Protein AF-F3CF87-F1 (afdb_monomer_lite)

Radius of gyration: 15.47 Å; chains: 1; bounding box: 39×26×50 Å

InterPro domains:
  IPR002985 Arginine decarboxylase [PTHR43295] (3-119)
  IPR022644 Orn/DAP/Arg decarboxylase 2, N-terminal [PF02784] (7-119)
  IPR022657 Orn/DAP/Arg decarboxylase 2, conserved site [PS00879] (102-115)
  IPR029066 PLP-binding barrel [G3DSA:3.20.20.10] (4-119)
  IPR029066 PLP-binding barrel [SSF51419] (3-119)

Foldseek 3Di:
DVVLVVVLVVCVVVVHQAADEAEAAACLCCPPPQCCPRHPVDPDGDYPVRVVVSLVVCVVSVRLQSHAEYETERDAQPPDPVSVVRRVVRSVVVVVVSVVVVRNHNYYHDDYHDHDDPD

pLDDT: mean 88.78, std 11.18, range [58.16, 98.38]

Organism: NCBI:txid875330

Sequence (119 aa):
EAKVERVIEEAAELKVAPQVGLRVRLSSLASSKWADTGGEKSKFGLSAAQLLSVVERFRKAGLDQGIRLLHFHMGSQIANLADYQHGFKEAIRYYGELRKLGLPVDYIDVGGGLGVDYD

Secondary structure (DSSP, 8-state):
-HHHHHHHHHHHHHT----EEEEB--GGGTTSTTTTTTSTT-SSSB-HHHHHHHHHHHHHTT-GGGEEEEE----S-B--HHHHHHHHHHHHHHHHHHHHTT----EEE--S-B-----

Structure (mmCIF, N/CA/C/O backbone):
data_AF-F3CF87-F1
#
_entry.id   AF-F3CF87-F1
#
loop_
_atom_site.group_PDB
_atom_site.id
_atom_site.type_symbol
_atom_site.label_atom_id
_atom_site.label_alt_id
_atom_site.label_comp_id
_atom_site.label_asym_id
_atom_site.label_entity_id
_atom_site.label_seq_id
_atom_site.pdbx_PDB_ins_code
_atom_site.Cartn_x
_atom_site.Cartn_y
_atom_site.Cartn_z
_atom_site.occupancy
_atom_site.B_iso_or_equiv
_atom_site.auth_seq_id
_atom_site.auth_comp_id
_atom_site.auth_asym_id
_atom_site.auth_atom_id
_atom_site.pdbx_PDB_model_num
ATOM 1 N N . GLU A 1 1 ? 2.879 8.454 6.713 1.00 63.25 1 GLU A N 1
ATOM 2 C CA . GLU A 1 1 ? 2.344 8.576 8.087 1.00 63.25 1 GLU A CA 1
ATOM 3 C C . GLU A 1 1 ? 1.500 9.825 8.308 1.00 63.25 1 GLU A C 1
ATOM 5 O O . GLU A 1 1 ? 0.350 9.657 8.667 1.00 63.25 1 GLU A O 1
ATOM 10 N N . ALA A 1 2 ? 1.985 11.041 8.018 1.00 69.50 2 ALA A N 1
ATOM 11 C CA . ALA A 1 2 ? 1.254 12.292 8.302 1.00 69.50 2 ALA A CA 1
ATOM 12 C C . ALA A 1 2 ? -0.192 12.380 7.756 1.00 69.50 2 ALA A C 1
ATOM 14 O O . ALA A 1 2 ? -1.005 13.119 8.292 1.00 69.50 2 ALA A O 1
ATOM 15 N N . LYS A 1 3 ? -0.530 11.628 6.700 1.00 78.31 3 LYS A N 1
ATOM 16 C CA . LYS A 1 3 ? -1.888 11.594 6.132 1.00 78.31 3 LYS A CA 1
ATOM 17 C C . LYS A 1 3 ? -2.851 10.645 6.858 1.00 78.31 3 LYS A C 1
ATOM 19 O O . LYS A 1 3 ? -4.044 10.741 6.625 1.00 78.31 3 LYS A O 1
ATOM 24 N N . VAL A 1 4 ? -2.353 9.714 7.675 1.00 88.38 4 VAL A N 1
ATOM 25 C CA . VAL A 1 4 ? -3.172 8.640 8.264 1.00 88.38 4 VAL A CA 1
ATOM 26 C C . VAL A 1 4 ? -4.077 9.165 9.364 1.00 88.38 4 VAL A C 1
ATOM 28 O O . VAL A 1 4 ? -5.266 8.882 9.311 1.00 88.38 4 VAL A O 1
ATOM 31 N N . GLU A 1 5 ? -3.546 9.975 10.283 1.00 91.38 5 GLU A N 1
ATOM 32 C CA . GLU A 1 5 ? -4.356 10.594 11.346 1.00 91.38 5 GLU A CA 1
ATOM 33 C C . GLU A 1 5 ? -5.514 11.385 10.745 1.00 91.38 5 GLU A C 1
ATOM 35 O O . GLU A 1 5 ? -6.667 11.135 11.066 1.00 91.38 5 GLU A O 1
ATOM 40 N N . ARG A 1 6 ? -5.217 12.216 9.741 1.00 93.62 6 ARG A N 1
ATOM 41 C CA . ARG A 1 6 ? -6.241 12.996 9.052 1.00 93.62 6 ARG A CA 1
ATOM 42 C C . ARG A 1 6 ? -7.313 12.122 8.397 1.00 93.62 6 ARG A C 1
ATOM 44 O O . ARG A 1 6 ? -8.482 12.455 8.460 1.00 93.62 6 ARG A O 1
ATOM 51 N N . VAL A 1 7 ? -6.946 11.000 7.770 1.00 94.88 7 VAL A N 1
ATOM 52 C CA . VAL A 1 7 ? -7.945 10.077 7.196 1.00 94.88 7 VAL A CA 1
ATOM 53 C C . VAL A 1 7 ? -8.840 9.479 8.282 1.00 94.88 7 VAL A C 1
ATOM 55 O O . VAL A 1 7 ? -10.037 9.336 8.053 1.00 94.88 7 VAL A O 1
ATOM 58 N N . ILE A 1 8 ? -8.281 9.129 9.442 1.00 95.00 8 ILE A N 1
ATOM 59 C CA . ILE A 1 8 ? -9.039 8.569 10.567 1.00 95.00 8 ILE A CA 1
ATOM 60 C C . ILE A 1 8 ? -9.985 9.627 11.156 1.00 95.00 8 ILE A C 1
ATOM 62 O O . ILE A 1 8 ? -11.166 9.340 11.347 1.00 95.00 8 ILE A O 1
ATOM 66 N N . GLU A 1 9 ? -9.485 10.840 11.399 1.00 95.50 9 GLU A N 1
ATOM 67 C CA . GLU A 1 9 ? -10.253 11.974 11.928 1.00 95.50 9 GLU A CA 1
ATOM 68 C C . GLU A 1 9 ? -11.426 12.334 11.008 1.00 95.50 9 GLU A C 1
ATOM 70 O O . GLU A 1 9 ? -12.578 12.317 11.433 1.00 95.50 9 GLU A O 1
ATOM 75 N N . GLU A 1 10 ? -11.157 12.557 9.721 1.00 96.19 10 GLU A N 1
ATOM 76 C CA . GLU A 1 10 ? -12.178 12.951 8.742 1.00 96.19 10 GLU A CA 1
ATOM 77 C C . GLU A 1 10 ? -13.207 11.828 8.525 1.00 96.19 10 GLU A C 1
ATOM 79 O O . GLU A 1 10 ? -14.400 12.086 8.373 1.00 96.19 10 GLU A O 1
ATOM 84 N N . ALA A 1 11 ? -12.782 10.559 8.554 1.00 95.75 11 ALA A N 1
ATOM 85 C CA . ALA A 1 11 ? -13.707 9.429 8.482 1.00 95.75 11 ALA A CA 1
ATOM 86 C C . ALA A 1 11 ? -14.655 9.377 9.690 1.00 95.75 11 ALA A C 1
ATOM 88 O O . ALA A 1 11 ? -15.841 9.072 9.526 1.00 95.75 11 ALA A O 1
ATOM 89 N N . ALA A 1 12 ? -14.156 9.704 10.886 1.00 94.75 12 ALA A N 1
ATOM 90 C CA . ALA A 1 12 ? -14.968 9.791 12.094 1.00 94.75 12 ALA A CA 1
ATOM 91 C C . ALA A 1 12 ? -15.948 10.975 12.035 1.00 94.75 12 ALA A C 1
ATOM 93 O O . ALA A 1 12 ? -17.131 10.796 12.333 1.00 94.75 12 ALA A O 1
ATOM 94 N N . GLU A 1 13 ? -15.492 12.152 11.595 1.00 97.12 13 GLU A N 1
ATOM 95 C CA . GLU A 1 13 ? -16.337 13.343 11.423 1.00 97.12 13 GLU A CA 1
ATOM 96 C C . GLU A 1 13 ? -17.460 13.109 10.404 1.00 97.12 13 GLU A C 1
ATOM 98 O O . GLU A 1 13 ? -18.627 13.415 10.666 1.00 97.12 13 GLU A O 1
ATOM 103 N N . LEU A 1 14 ? -17.127 12.495 9.267 1.00 96.88 14 LEU A N 1
ATOM 104 C CA . LEU A 1 14 ? -18.075 12.178 8.198 1.00 96.88 14 LEU A CA 1
ATOM 105 C C . LEU A 1 14 ? -18.912 10.921 8.480 1.00 96.88 14 LEU A C 1
ATOM 107 O O . LEU A 1 14 ? -19.853 10.641 7.737 1.00 96.88 14 LEU A O 1
ATOM 111 N N . LYS A 1 15 ? -18.606 10.175 9.551 1.00 95.88 15 LYS A N 1
ATOM 112 C CA . LYS A 1 15 ? -19.260 8.909 9.935 1.00 95.88 15 LYS A CA 1
ATOM 113 C C . LYS A 1 15 ? -19.250 7.866 8.814 1.00 95.88 15 LYS A C 1
ATOM 115 O O . LYS A 1 15 ? -20.247 7.182 8.575 1.00 95.88 15 LYS A O 1
ATOM 120 N N . VAL A 1 16 ? -18.117 7.738 8.131 1.00 95.75 16 VAL A N 1
ATOM 121 C CA . VAL A 1 16 ? -17.917 6.775 7.040 1.00 95.75 16 VAL A CA 1
ATOM 122 C C . VAL A 1 16 ? -16.836 5.763 7.396 1.00 95.75 16 VAL A C 1
ATOM 124 O O . VAL A 1 16 ? -15.881 6.073 8.102 1.00 95.75 16 VAL A O 1
ATOM 127 N N . ALA A 1 17 ? -16.955 4.547 6.865 1.00 93.31 17 ALA A N 1
ATOM 128 C CA . ALA A 1 17 ? -15.867 3.576 6.889 1.00 93.31 17 ALA A CA 1
ATOM 129 C C . ALA A 1 17 ? -14.961 3.823 5.667 1.00 93.31 17 ALA A C 1
ATOM 131 O O . ALA A 1 17 ? -15.407 3.603 4.536 1.00 93.31 17 ALA A O 1
ATOM 132 N N . PRO A 1 18 ? -13.714 4.296 5.844 1.00 95.88 18 PRO A N 1
ATOM 133 C CA . PRO A 1 18 ? -12.859 4.631 4.718 1.00 95.88 18 PRO A CA 1
ATOM 134 C C . PRO A 1 18 ? -12.325 3.355 4.063 1.00 95.88 18 PRO A C 1
ATOM 136 O O . PRO A 1 18 ? -11.903 2.422 4.744 1.00 95.88 18 PRO A O 1
ATOM 139 N N . GLN A 1 19 ? -12.290 3.332 2.732 1.00 96.50 19 GLN A N 1
ATOM 140 C CA . GLN A 1 19 ? -11.558 2.319 1.974 1.00 96.50 19 GLN A CA 1
ATOM 141 C C . GLN A 1 19 ? -10.236 2.911 1.502 1.00 96.50 19 GLN A C 1
ATOM 143 O O . GLN A 1 19 ? -10.216 3.906 0.778 1.00 96.50 19 GLN A O 1
ATOM 148 N N . VAL A 1 20 ? -9.126 2.316 1.934 1.00 96.25 20 VAL A N 1
ATOM 149 C CA . VAL A 1 20 ? -7.787 2.865 1.713 1.00 96.25 20 VAL A CA 1
ATOM 150 C C . VAL A 1 20 ? -6.848 1.856 1.068 1.00 96.25 20 VAL A C 1
ATOM 152 O O . VAL A 1 20 ? -6.938 0.642 1.281 1.00 96.25 20 VAL A O 1
ATOM 155 N N . GLY A 1 21 ? -5.910 2.398 0.292 1.00 96.75 21 GLY A N 1
ATOM 156 C CA . GLY A 1 21 ? -4.768 1.675 -0.242 1.00 96.75 21 GLY A CA 1
ATOM 157 C C . GLY A 1 21 ? -3.474 2.044 0.479 1.00 96.75 21 GLY A C 1
ATOM 158 O O . GLY A 1 21 ? -3.258 3.203 0.840 1.00 96.75 21 GLY A O 1
ATOM 159 N N . LEU A 1 22 ? -2.589 1.067 0.659 1.00 95.94 22 LEU A N 1
ATOM 160 C CA . LEU A 1 22 ? -1.246 1.270 1.193 1.00 95.94 22 LEU A CA 1
ATOM 161 C C . LEU A 1 22 ? -0.240 1.202 0.049 1.00 95.94 22 LEU A C 1
ATOM 163 O O . LEU A 1 22 ? -0.091 0.167 -0.596 1.00 95.94 22 LEU A O 1
ATOM 167 N N . ARG A 1 23 ? 0.467 2.309 -0.197 1.00 95.62 23 ARG A N 1
ATOM 168 C CA . ARG A 1 23 ? 1.583 2.329 -1.146 1.00 95.62 23 ARG A CA 1
ATOM 169 C C . ARG A 1 23 ? 2.867 1.910 -0.446 1.00 95.62 23 ARG A C 1
ATOM 171 O O . ARG A 1 23 ? 3.239 2.553 0.533 1.00 95.62 23 ARG A O 1
ATOM 178 N N . VAL A 1 24 ? 3.573 0.918 -0.977 1.00 94.12 24 VAL A N 1
ATOM 179 C CA . VAL A 1 24 ? 4.875 0.468 -0.456 1.00 94.12 24 VAL A CA 1
ATOM 180 C C . VAL A 1 24 ? 6.028 0.925 -1.343 1.00 94.12 24 VAL A C 1
ATOM 182 O O . VAL A 1 24 ? 5.850 1.155 -2.542 1.00 94.12 24 VAL A O 1
ATOM 185 N N . ARG A 1 25 ? 7.208 1.077 -0.742 1.00 91.12 25 ARG A N 1
ATOM 186 C CA . ARG A 1 25 ? 8.477 1.194 -1.471 1.00 91.12 25 ARG A CA 1
ATOM 187 C C . ARG A 1 25 ? 9.071 -0.191 -1.674 1.00 91.12 25 ARG A C 1
ATOM 189 O O . ARG A 1 25 ? 8.995 -1.029 -0.775 1.00 91.12 25 ARG A O 1
ATOM 196 N N . LEU A 1 26 ? 9.649 -0.419 -2.849 1.00 87.44 26 LEU A N 1
ATOM 197 C CA . LEU A 1 26 ? 10.275 -1.692 -3.189 1.00 87.44 26 LEU A CA 1
ATOM 198 C C . LEU A 1 26 ? 11.795 -1.567 -3.079 1.00 87.44 26 LEU A C 1
ATOM 200 O O . LEU A 1 26 ? 12.437 -0.840 -3.838 1.00 87.44 26 LEU A O 1
ATOM 204 N N . SER A 1 27 ? 12.382 -2.292 -2.135 1.00 78.69 27 SER A N 1
ATOM 205 C CA . SER A 1 27 ? 13.830 -2.340 -1.921 1.00 78.69 27 SER A CA 1
ATOM 206 C C . SER A 1 27 ? 14.573 -2.978 -3.100 1.00 78.69 27 SER A C 1
ATOM 208 O O . SER A 1 27 ? 15.701 -2.588 -3.400 1.00 78.69 27 SER A O 1
ATOM 210 N N . SER A 1 28 ? 13.918 -3.882 -3.838 1.00 72.81 28 SER A N 1
ATOM 211 C CA . SER A 1 28 ? 14.445 -4.520 -5.053 1.00 72.81 28 SER A CA 1
ATOM 212 C C . SER A 1 28 ? 14.805 -3.533 -6.167 1.00 72.81 28 SER A C 1
ATOM 214 O O . SER A 1 28 ? 15.611 -3.862 -7.032 1.00 72.81 28 SER A O 1
ATOM 216 N N . LEU A 1 29 ? 14.268 -2.309 -6.124 1.00 67.38 29 LEU A N 1
ATOM 217 C CA . LEU A 1 29 ? 14.544 -1.257 -7.104 1.00 67.38 29 LEU A CA 1
ATOM 218 C C . LEU A 1 29 ? 15.652 -0.289 -6.673 1.00 67.38 29 LEU A C 1
ATOM 220 O O . LEU A 1 29 ? 15.983 0.617 -7.438 1.00 67.38 29 LEU A O 1
ATOM 224 N N . ALA A 1 30 ? 16.238 -0.453 -5.481 1.00 60.12 30 ALA A N 1
ATOM 225 C CA . ALA A 1 30 ? 17.170 0.515 -4.893 1.00 60.12 30 ALA A CA 1
ATOM 226 C C . ALA A 1 30 ? 18.468 0.733 -5.699 1.00 60.12 30 ALA A C 1
ATOM 228 O O . ALA A 1 30 ? 19.074 1.7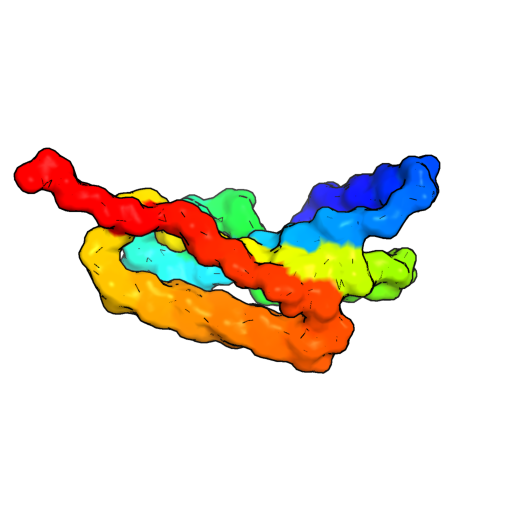97 -5.586 1.00 60.12 30 ALA A O 1
ATOM 229 N N . SER A 1 31 ? 18.881 -0.238 -6.520 1.00 58.16 31 SER A N 1
ATOM 230 C CA . SER A 1 31 ? 20.040 -0.148 -7.427 1.00 58.16 31 SER A CA 1
ATOM 231 C C . SER A 1 31 ? 19.663 0.114 -8.892 1.00 58.16 31 SER A C 1
ATOM 233 O O . SER A 1 31 ? 20.545 0.253 -9.739 1.00 58.16 31 SER A O 1
ATOM 235 N N . SER A 1 32 ? 18.367 0.174 -9.207 1.00 61.12 32 SER A N 1
ATOM 236 C CA . SER A 1 32 ? 17.870 0.373 -10.570 1.00 61.12 32 SER A CA 1
ATOM 237 C C . SER A 1 32 ? 17.830 1.858 -10.950 1.00 61.12 32 SER A C 1
ATOM 239 O O . SER A 1 32 ? 17.823 2.738 -10.085 1.00 61.12 32 SER A O 1
ATOM 241 N N . LYS A 1 33 ? 17.704 2.155 -12.253 1.00 61.06 33 LYS A N 1
ATOM 242 C CA . LYS A 1 33 ? 17.473 3.526 -12.757 1.00 61.06 33 LYS A CA 1
ATOM 243 C C . LYS A 1 33 ? 16.220 4.191 -12.159 1.00 61.06 33 LYS A C 1
ATOM 245 O O . LYS A 1 33 ? 16.083 5.406 -12.236 1.00 61.06 33 LYS A O 1
ATOM 250 N N . TRP A 1 34 ? 15.324 3.414 -11.548 1.00 64.50 34 TRP A N 1
ATOM 251 C CA . TRP A 1 34 ? 14.053 3.868 -10.985 1.00 64.50 34 TRP A CA 1
ATOM 252 C C . TRP A 1 34 ? 14.045 3.938 -9.451 1.00 64.50 34 TRP A C 1
ATOM 254 O O . TRP A 1 34 ? 12.979 4.101 -8.849 1.00 64.50 34 TRP A O 1
ATOM 264 N N . ALA A 1 35 ? 15.218 3.881 -8.808 1.00 60.75 35 ALA A N 1
ATOM 265 C CA . ALA A 1 35 ? 15.361 3.963 -7.353 1.00 60.75 35 ALA A CA 1
ATOM 266 C C . ALA A 1 35 ? 14.644 5.179 -6.727 1.00 60.75 35 ALA A C 1
ATOM 268 O O . ALA A 1 35 ? 14.103 5.073 -5.625 1.00 60.75 35 ALA A O 1
ATOM 269 N N . ASP A 1 36 ? 14.576 6.303 -7.447 1.00 60.22 36 ASP A N 1
ATOM 270 C CA . ASP A 1 36 ? 13.935 7.539 -6.979 1.00 60.22 36 ASP A CA 1
ATOM 271 C C . ASP A 1 36 ? 12.412 7.582 -7.216 1.00 60.22 36 ASP A C 1
ATOM 273 O O . ASP A 1 36 ? 11.718 8.422 -6.642 1.00 60.22 36 ASP A O 1
ATOM 277 N N . THR A 1 37 ? 11.864 6.686 -8.046 1.00 60.47 37 THR A N 1
ATOM 278 C CA . THR A 1 37 ? 10.425 6.661 -8.383 1.00 60.47 37 THR A CA 1
ATOM 279 C C . THR A 1 37 ? 9.679 5.541 -7.660 1.00 60.47 37 THR A C 1
ATOM 281 O O . THR A 1 37 ? 8.635 5.802 -7.049 1.00 60.47 37 THR A O 1
ATOM 284 N N . GLY A 1 38 ? 10.241 4.330 -7.654 1.00 60.22 38 GLY A N 1
ATOM 285 C CA . GLY A 1 38 ? 9.659 3.147 -7.007 1.00 60.22 38 GLY A CA 1
ATOM 286 C C . GLY A 1 38 ? 10.486 2.544 -5.871 1.00 60.22 38 GLY A C 1
ATOM 287 O O . GLY A 1 38 ? 9.965 1.738 -5.098 1.00 60.22 38 GLY A O 1
ATOM 288 N N . GLY A 1 39 ? 11.757 2.935 -5.764 1.00 63.69 39 GLY A N 1
ATOM 289 C CA . GLY A 1 39 ? 12.691 2.390 -4.783 1.00 63.69 39 GLY A CA 1
ATOM 290 C C . GLY A 1 39 ? 12.626 3.042 -3.401 1.00 63.69 39 GLY A C 1
ATOM 291 O O . GLY A 1 39 ? 11.807 3.919 -3.124 1.00 63.69 39 GLY A O 1
ATOM 292 N N . GLU A 1 40 ? 13.545 2.633 -2.527 1.00 64.69 40 GLU A N 1
ATOM 293 C CA . GLU A 1 40 ? 13.639 3.089 -1.129 1.00 64.69 40 GLU A CA 1
ATOM 294 C C . GLU A 1 40 ? 13.775 4.620 -0.987 1.00 64.69 40 GLU A C 1
ATOM 296 O O . GLU A 1 40 ? 13.275 5.214 -0.026 1.00 64.69 40 GLU A O 1
ATOM 301 N N . LYS A 1 41 ? 14.396 5.271 -1.983 1.00 64.94 41 LYS A N 1
ATOM 302 C CA . LYS A 1 41 ? 14.585 6.730 -2.056 1.00 64.94 41 LYS A CA 1
ATOM 303 C C . LYS A 1 41 ? 13.356 7.488 -2.567 1.00 64.94 41 LYS A C 1
ATOM 305 O O . LY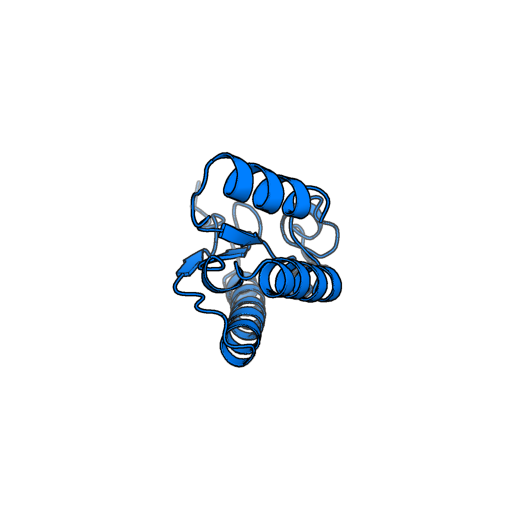S A 1 41 ? 13.369 8.719 -2.587 1.00 64.94 41 LYS A O 1
ATOM 310 N N . SER A 1 42 ? 12.294 6.787 -2.967 1.00 73.75 42 SER A N 1
ATOM 311 C CA . SER A 1 42 ? 11.073 7.422 -3.457 1.00 73.75 42 SER A CA 1
ATOM 312 C C . SER A 1 42 ? 10.461 8.345 -2.406 1.00 73.75 42 SER A C 1
ATOM 314 O O . SER A 1 42 ? 10.353 8.013 -1.226 1.00 73.75 42 SER A O 1
ATOM 316 N N . LYS A 1 43 ? 9.996 9.518 -2.848 1.00 77.75 43 LYS A N 1
ATOM 317 C CA . LYS A 1 43 ? 9.263 10.470 -1.991 1.00 77.75 43 LYS A CA 1
ATOM 318 C C . LYS A 1 43 ? 7.895 9.929 -1.567 1.00 77.75 43 LYS A C 1
ATOM 320 O O . LYS A 1 43 ? 7.307 10.419 -0.604 1.00 77.75 43 LYS A O 1
ATOM 325 N N . PHE A 1 44 ? 7.382 8.932 -2.287 1.00 84.88 44 PHE A N 1
ATOM 326 C CA . PHE A 1 44 ? 6.076 8.333 -2.055 1.00 84.88 44 PHE A CA 1
ATOM 327 C C . PHE A 1 44 ? 6.206 6.881 -1.598 1.00 84.88 44 PHE A C 1
ATOM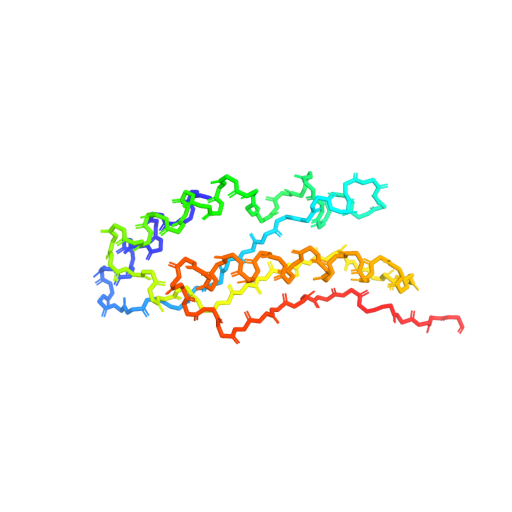 329 O O . PHE A 1 44 ? 7.208 6.214 -1.830 1.00 84.88 44 PHE A O 1
ATOM 336 N N . GLY A 1 45 ? 5.163 6.390 -0.937 1.00 90.25 45 GLY A N 1
ATOM 337 C CA . GLY A 1 45 ? 5.148 5.052 -0.361 1.00 90.25 45 GLY A CA 1
ATOM 338 C C . GLY A 1 45 ? 5.757 4.973 1.033 1.00 90.25 45 GLY A C 1
ATOM 339 O O . GLY A 1 45 ? 6.455 5.882 1.490 1.00 90.25 45 GLY A O 1
ATOM 340 N N . LEU A 1 46 ? 5.411 3.881 1.699 1.00 92.56 46 LEU A N 1
ATOM 341 C CA . LEU A 1 46 ? 5.789 3.526 3.055 1.00 92.56 46 LEU A CA 1
ATOM 342 C C . LEU A 1 46 ? 6.964 2.546 3.003 1.00 92.56 46 LEU A C 1
ATOM 344 O O . LEU A 1 46 ? 6.962 1.623 2.184 1.00 92.56 46 LEU A O 1
ATOM 348 N N . SER A 1 47 ? 7.933 2.720 3.899 1.00 91.00 47 SER A N 1
ATOM 349 C CA . SER A 1 47 ? 8.864 1.639 4.235 1.00 91.00 47 SER A CA 1
ATOM 350 C C . SER A 1 47 ? 8.135 0.529 5.004 1.00 91.00 47 SER A C 1
ATOM 352 O O . SER A 1 47 ? 7.032 0.742 5.514 1.00 91.00 47 SER A O 1
ATOM 354 N N . ALA A 1 48 ? 8.756 -0.643 5.157 1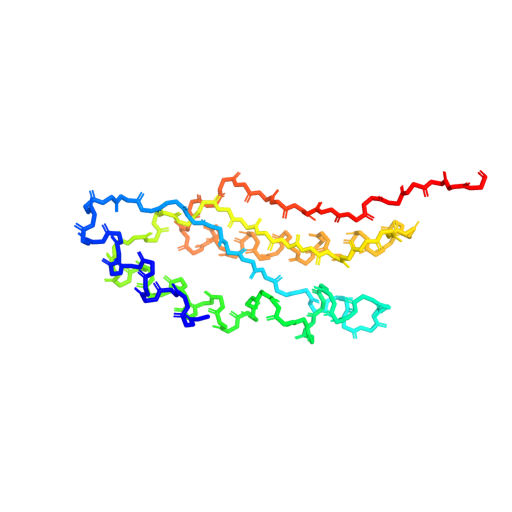.00 89.88 48 ALA A N 1
ATOM 355 C CA . ALA A 1 48 ? 8.172 -1.745 5.928 1.00 89.88 48 ALA A CA 1
ATOM 356 C C . ALA A 1 48 ? 7.812 -1.341 7.375 1.00 89.88 48 ALA A C 1
ATOM 358 O O . ALA A 1 48 ? 6.736 -1.674 7.865 1.00 89.88 48 ALA A O 1
ATOM 359 N N . ALA A 1 49 ? 8.669 -0.557 8.040 1.00 91.50 49 ALA A N 1
ATOM 360 C CA . ALA A 1 49 ? 8.402 -0.068 9.394 1.00 91.50 49 ALA A CA 1
ATOM 361 C C . ALA A 1 49 ? 7.198 0.891 9.435 1.00 91.50 49 ALA A C 1
ATOM 363 O O . ALA A 1 49 ? 6.325 0.767 10.295 1.00 91.50 49 ALA A O 1
ATOM 364 N N . GLN A 1 50 ? 7.115 1.813 8.470 1.00 93.62 50 GLN A N 1
ATOM 365 C CA . GLN A 1 50 ? 5.981 2.731 8.355 1.00 93.62 50 GLN A CA 1
ATOM 366 C C . GLN A 1 50 ? 4.687 1.989 8.014 1.00 93.62 50 GLN A C 1
ATOM 368 O O . GLN A 1 50 ? 3.627 2.353 8.510 1.00 93.62 50 GLN A O 1
ATOM 373 N N . LEU A 1 51 ? 4.757 0.941 7.191 1.00 94.56 51 LEU A N 1
ATOM 374 C CA . LEU A 1 51 ? 3.609 0.111 6.842 1.00 94.56 51 LEU A CA 1
ATOM 375 C C . LEU A 1 51 ? 2.979 -0.512 8.094 1.00 94.56 51 LEU A C 1
ATOM 377 O O . LEU A 1 51 ? 1.779 -0.362 8.306 1.00 94.56 51 LEU A O 1
ATOM 381 N N . LEU A 1 52 ? 3.793 -1.131 8.956 1.00 94.94 52 LEU A N 1
ATOM 382 C CA . LEU A 1 52 ? 3.329 -1.715 10.219 1.00 94.94 52 LEU A CA 1
ATOM 383 C C . LEU A 1 52 ? 2.769 -0.653 11.178 1.00 94.94 52 LEU A C 1
ATOM 385 O O . LEU A 1 52 ? 1.696 -0.841 11.746 1.00 94.94 52 LEU A O 1
ATOM 389 N N . SER A 1 53 ? 3.454 0.488 11.304 1.00 95.56 53 SER A N 1
ATOM 390 C CA . SER A 1 53 ? 2.996 1.648 12.089 1.00 95.56 53 SER A CA 1
ATOM 391 C C . SER A 1 53 ? 1.616 2.142 11.636 1.00 95.56 53 SER A C 1
ATOM 393 O O . SER A 1 53 ? 0.740 2.395 12.462 1.00 95.56 53 SER A O 1
ATOM 395 N N . VAL A 1 54 ? 1.384 2.236 10.323 1.00 95.88 54 VAL A N 1
ATOM 396 C CA . VAL A 1 54 ? 0.092 2.649 9.758 1.00 95.88 54 VAL A CA 1
ATOM 397 C C . VAL A 1 54 ? -0.998 1.616 10.031 1.00 95.88 54 VAL A C 1
ATOM 399 O O . VAL A 1 54 ? -2.078 1.996 10.478 1.00 95.88 54 VAL A O 1
ATOM 402 N N . VAL A 1 55 ? -0.721 0.330 9.808 1.00 96.44 55 VAL A N 1
ATOM 403 C CA . VAL A 1 55 ? -1.672 -0.757 10.094 1.00 96.44 55 VAL A CA 1
ATOM 404 C C . VAL A 1 55 ? -2.126 -0.718 11.553 1.00 96.44 55 VAL A C 1
ATOM 406 O O . VAL A 1 55 ? -3.323 -0.782 11.826 1.00 96.44 55 VAL A O 1
ATOM 409 N N . GLU A 1 56 ? -1.191 -0.539 12.485 1.00 96.50 56 GLU A N 1
ATOM 410 C CA . GLU A 1 56 ? -1.500 -0.485 13.913 1.00 96.50 56 GLU A CA 1
ATOM 411 C C . GLU A 1 56 ? -2.381 0.719 14.280 1.00 96.50 56 GLU A C 1
ATOM 413 O O . GLU A 1 56 ? -3.287 0.598 15.101 1.00 96.50 56 GLU A O 1
ATOM 418 N N . ARG A 1 57 ? -2.177 1.881 13.647 1.00 96.19 57 ARG A N 1
ATOM 419 C CA . ARG A 1 57 ? -3.033 3.063 13.863 1.00 96.19 57 ARG A CA 1
ATOM 420 C C . ARG A 1 57 ? -4.465 2.824 13.386 1.00 96.19 57 ARG A C 1
ATOM 422 O O . ARG A 1 57 ? -5.402 3.096 14.132 1.00 96.19 57 ARG A O 1
ATOM 429 N N . PHE A 1 58 ? -4.639 2.255 12.191 1.00 96.62 58 PHE A N 1
ATOM 430 C CA . PHE A 1 58 ? -5.965 1.873 11.695 1.00 96.62 58 PHE A CA 1
ATOM 431 C C . PHE A 1 58 ? -6.632 0.836 12.604 1.00 96.62 58 PHE A C 1
ATOM 433 O O . PHE A 1 58 ? -7.822 0.952 12.887 1.00 96.62 58 PHE A O 1
ATOM 440 N N . ARG A 1 59 ? -5.873 -0.139 13.117 1.00 96.44 59 ARG A N 1
ATOM 441 C CA . ARG A 1 59 ? -6.387 -1.147 14.052 1.00 96.44 59 ARG A CA 1
ATOM 442 C C . ARG A 1 59 ? -6.840 -0.534 15.373 1.00 96.44 59 ARG A C 1
ATOM 444 O O . ARG A 1 59 ? -7.939 -0.837 15.826 1.00 96.44 59 ARG A O 1
ATOM 451 N N . LYS A 1 60 ? -6.050 0.370 15.959 1.00 96.56 60 LYS A N 1
ATOM 452 C CA . LYS A 1 60 ? -6.429 1.110 17.177 1.00 96.56 60 LYS A CA 1
ATOM 453 C C . LYS A 1 60 ? -7.695 1.946 16.991 1.00 96.56 60 LYS A C 1
ATOM 455 O O . LYS A 1 60 ? -8.468 2.079 17.931 1.00 96.56 60 LYS A O 1
ATOM 460 N N . ALA A 1 61 ? -7.915 2.467 15.786 1.00 95.69 61 ALA A N 1
ATOM 461 C CA . ALA A 1 61 ? -9.133 3.186 15.426 1.00 95.69 61 ALA A CA 1
ATOM 462 C C . ALA A 1 61 ? -10.320 2.266 15.068 1.00 95.69 61 ALA A C 1
ATOM 464 O O . ALA A 1 61 ? -11.411 2.766 14.814 1.00 95.69 61 ALA A O 1
ATOM 465 N N . GLY A 1 62 ? -10.137 0.939 15.017 1.00 96.38 62 GLY A N 1
ATOM 466 C CA . GLY A 1 62 ? -11.172 -0.005 14.577 1.00 96.38 62 GLY A CA 1
ATOM 467 C C . GLY A 1 62 ? -11.490 0.070 13.076 1.00 96.38 62 GLY A C 1
ATOM 468 O O . GLY A 1 62 ? -12.574 -0.323 12.655 1.00 96.38 62 GLY A O 1
ATOM 469 N N . LEU A 1 63 ? -10.561 0.590 12.268 1.00 96.94 63 LEU A N 1
ATOM 470 C CA . LEU A 1 63 ? -10.725 0.858 10.834 1.00 96.94 63 LEU A CA 1
ATOM 471 C C . LEU A 1 63 ? -9.819 -0.015 9.946 1.00 96.94 63 LEU A C 1
ATOM 473 O O . LEU A 1 63 ? -9.752 0.201 8.736 1.00 96.94 63 LEU A O 1
ATOM 477 N N . ASP A 1 64 ? -9.109 -1.002 10.500 1.00 96.56 64 ASP A N 1
ATOM 478 C CA . ASP A 1 64 ? -8.167 -1.852 9.750 1.00 96.56 64 ASP A CA 1
ATOM 479 C C . ASP A 1 64 ? -8.837 -2.694 8.654 1.00 96.56 64 ASP A C 1
ATOM 481 O O . ASP A 1 64 ? -8.225 -2.972 7.623 1.00 96.56 64 ASP A O 1
ATOM 485 N N . GLN A 1 65 ? -10.130 -2.991 8.798 1.00 97.19 65 GLN A N 1
ATOM 486 C CA . GLN A 1 65 ? -10.941 -3.618 7.748 1.00 97.19 65 GLN A CA 1
ATOM 487 C C . GLN A 1 65 ? -11.158 -2.720 6.513 1.00 97.19 65 GLN A C 1
ATOM 489 O O . GLN A 1 65 ? -11.559 -3.205 5.453 1.00 97.19 65 GLN A O 1
ATOM 494 N N . GLY A 1 66 ? -10.876 -1.420 6.620 1.00 96.88 66 GLY A N 1
ATOM 495 C CA . GLY A 1 66 ? -10.866 -0.473 5.505 1.00 96.88 66 GLY A CA 1
ATOM 496 C C . GLY A 1 66 ? -9.615 -0.559 4.624 1.00 96.88 66 GLY A C 1
ATOM 497 O O . GLY A 1 66 ? -9.594 0.008 3.533 1.00 96.88 66 GLY A O 1
ATOM 498 N N . ILE A 1 67 ? -8.573 -1.281 5.050 1.00 97.69 67 ILE A N 1
ATOM 499 C CA . ILE A 1 67 ? -7.339 -1.464 4.275 1.00 97.69 67 ILE A CA 1
ATOM 500 C C . ILE A 1 67 ? -7.565 -2.551 3.220 1.00 97.69 67 ILE A C 1
ATOM 502 O O . ILE A 1 67 ? -7.507 -3.743 3.517 1.00 97.69 67 ILE A O 1
ATOM 506 N N . ARG A 1 68 ? -7.830 -2.130 1.979 1.00 97.81 68 ARG A N 1
ATOM 507 C CA . ARG A 1 68 ? -8.367 -3.015 0.926 1.00 97.81 68 ARG A CA 1
ATOM 508 C C . ARG A 1 68 ? -7.433 -3.181 -0.270 1.00 97.81 68 ARG A C 1
ATOM 510 O O . ARG A 1 68 ? -7.632 -4.090 -1.072 1.00 97.81 68 ARG A O 1
ATOM 517 N N . LEU A 1 69 ? -6.413 -2.330 -0.397 1.00 98.38 69 LEU A N 1
ATOM 518 C CA . LEU A 1 69 ? -5.546 -2.283 -1.575 1.00 98.38 69 LEU A CA 1
ATOM 519 C C . LEU A 1 69 ? -4.066 -2.157 -1.194 1.00 98.38 69 LEU A C 1
ATOM 521 O O . LEU A 1 69 ? -3.687 -1.326 -0.371 1.00 98.38 69 LEU A O 1
ATOM 525 N N . LEU A 1 70 ? -3.216 -2.962 -1.827 1.00 98.00 70 LEU A N 1
ATOM 526 C CA . LEU A 1 70 ? -1.766 -2.777 -1.844 1.00 98.00 70 LEU A CA 1
ATOM 527 C C . LEU A 1 70 ? -1.379 -2.136 -3.176 1.00 98.00 70 LEU A C 1
ATOM 529 O O . LEU A 1 70 ? -1.746 -2.654 -4.224 1.00 98.00 70 LEU A O 1
ATOM 533 N N . HIS A 1 71 ? -0.630 -1.037 -3.141 1.00 97.00 71 HIS A N 1
ATOM 534 C CA . HIS A 1 71 ? -0.142 -0.355 -4.338 1.00 97.00 71 HIS A CA 1
ATOM 535 C C . HIS A 1 71 ? 1.384 -0.306 -4.352 1.00 97.00 71 HIS A C 1
ATOM 537 O 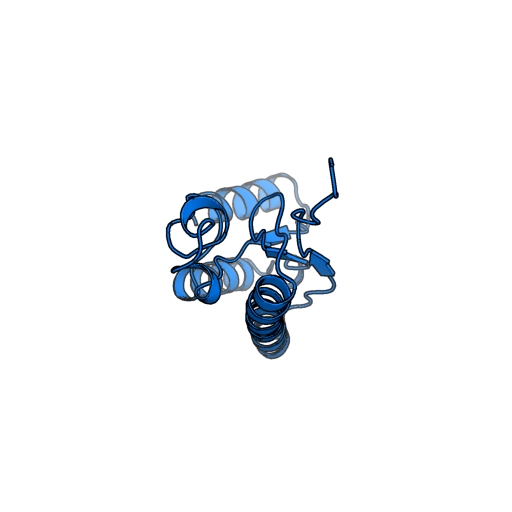O . HIS A 1 71 ? 2.030 -0.032 -3.336 1.00 97.00 71 HIS A O 1
ATOM 543 N N . PHE A 1 72 ? 1.971 -0.471 -5.527 1.00 93.75 72 PHE A N 1
ATOM 544 C CA . PHE A 1 72 ? 3.357 -0.111 -5.785 1.00 93.75 72 PHE A CA 1
ATOM 545 C C . PHE A 1 72 ? 3.477 0.457 -7.199 1.00 93.75 72 PHE A C 1
ATOM 547 O O . PHE A 1 72 ? 2.623 0.241 -8.048 1.00 93.75 72 PHE A O 1
ATOM 554 N N . HIS A 1 73 ? 4.540 1.215 -7.451 1.00 91.56 73 HIS A N 1
ATOM 555 C CA . HIS A 1 73 ? 4.823 1.735 -8.782 1.00 91.56 73 HIS A CA 1
ATOM 556 C C . HIS A 1 73 ? 6.320 1.669 -9.017 1.00 91.56 73 HIS A C 1
ATOM 558 O O . HIS A 1 73 ? 7.085 2.275 -8.270 1.00 91.56 73 HIS A O 1
ATOM 564 N N . MET A 1 74 ? 6.720 0.919 -10.036 1.00 87.62 74 MET A N 1
ATOM 565 C CA . MET A 1 74 ? 8.122 0.611 -10.300 1.00 87.62 74 MET A CA 1
ATOM 566 C C . MET A 1 74 ? 8.839 1.668 -11.152 1.00 87.62 74 MET A C 1
ATOM 568 O O . MET A 1 74 ? 10.058 1.617 -11.271 1.00 87.62 74 MET A O 1
ATOM 572 N N . GLY A 1 75 ? 8.099 2.621 -11.727 1.00 85.94 75 GLY A N 1
ATOM 573 C CA . GLY A 1 75 ? 8.603 3.606 -12.682 1.00 85.94 75 GLY A CA 1
ATOM 574 C C . GLY A 1 75 ? 7.859 3.537 -14.016 1.00 85.94 75 GLY A C 1
ATOM 575 O O . GLY A 1 75 ? 6.902 2.783 -14.168 1.00 85.94 75 GLY A O 1
ATOM 576 N N . SER A 1 76 ? 8.284 4.352 -14.981 1.00 87.38 76 SER A N 1
ATOM 577 C CA . SER A 1 76 ? 7.756 4.360 -16.354 1.00 87.38 76 SER A CA 1
ATOM 578 C C . SER A 1 76 ? 8.742 3.715 -17.324 1.00 87.38 76 SER A C 1
ATOM 580 O O . SER A 1 76 ? 9.949 3.760 -17.078 1.00 87.38 76 SER A O 1
ATOM 582 N N . GLN A 1 77 ? 8.227 3.174 -18.433 1.00 87.69 77 GLN A N 1
ATOM 583 C CA . GLN A 1 77 ? 9.019 2.617 -19.533 1.00 87.69 77 GLN A CA 1
ATOM 584 C C . GLN A 1 77 ? 10.002 1.523 -19.076 1.00 87.69 77 GLN A C 1
ATOM 586 O O . GLN A 1 77 ? 11.193 1.541 -19.390 1.00 87.69 77 GLN A O 1
ATOM 591 N N . ILE A 1 78 ? 9.509 0.569 -18.290 1.00 85.81 78 ILE A N 1
ATOM 592 C CA . ILE A 1 78 ? 10.301 -0.579 -17.857 1.00 85.81 78 ILE A CA 1
ATOM 593 C C . ILE A 1 78 ? 10.396 -1.537 -19.042 1.00 85.81 78 ILE A C 1
ATOM 595 O O . ILE A 1 78 ? 9.427 -2.198 -19.410 1.00 85.81 78 ILE A O 1
ATOM 599 N N . ALA A 1 79 ? 11.574 -1.581 -19.658 1.00 84.44 79 ALA A N 1
ATOM 600 C CA . ALA A 1 79 ? 11.831 -2.407 -20.836 1.00 84.44 79 ALA A CA 1
ATOM 601 C C . ALA A 1 79 ? 12.226 -3.852 -20.483 1.00 84.44 79 ALA A C 1
ATOM 603 O O . ALA A 1 79 ? 12.070 -4.756 -21.299 1.00 84.44 79 ALA A O 1
ATOM 604 N N . ASN A 1 80 ? 12.754 -4.088 -19.276 1.00 85.69 80 ASN A N 1
ATOM 605 C CA . ASN A 1 80 ? 13.285 -5.391 -18.889 1.00 85.69 80 ASN A CA 1
ATOM 606 C C . ASN A 1 80 ? 12.287 -6.187 -18.036 1.00 85.69 80 ASN A C 1
ATOM 608 O O . ASN A 1 80 ? 11.910 -5.781 -16.937 1.00 85.69 80 ASN A O 1
ATOM 612 N N . LEU A 1 81 ? 11.919 -7.379 -18.512 1.00 86.19 81 LEU A N 1
ATOM 613 C CA . LEU A 1 81 ? 11.043 -8.307 -17.795 1.00 86.19 81 LEU A CA 1
ATOM 614 C C . LEU A 1 81 ? 11.609 -8.738 -16.429 1.00 86.19 81 LEU A C 1
ATOM 616 O O . LEU A 1 81 ? 10.845 -8.978 -15.493 1.00 86.19 81 LEU A O 1
ATOM 620 N N . ALA A 1 82 ? 12.934 -8.824 -16.285 1.00 87.44 82 ALA A N 1
ATOM 621 C CA . ALA A 1 82 ? 13.563 -9.223 -15.027 1.00 87.44 82 ALA A CA 1
ATOM 622 C C . ALA A 1 82 ? 13.279 -8.227 -13.887 1.00 87.44 82 ALA A C 1
ATOM 624 O O . ALA A 1 82 ? 13.115 -8.643 -12.736 1.00 87.44 82 ALA A O 1
ATOM 625 N N . ASP A 1 83 ? 13.160 -6.934 -14.209 1.00 85.44 83 ASP A N 1
ATOM 626 C CA . ASP A 1 83 ? 12.827 -5.900 -13.229 1.00 85.44 83 ASP A CA 1
ATOM 627 C C . ASP A 1 83 ? 11.402 -6.117 -12.704 1.00 85.44 83 ASP A C 1
ATOM 629 O O . ASP A 1 83 ? 11.193 -6.141 -11.488 1.00 85.44 83 ASP A O 1
ATOM 633 N N . TYR A 1 84 ? 10.436 -6.392 -13.595 1.00 87.56 84 TYR A N 1
ATOM 634 C CA . TYR A 1 84 ? 9.061 -6.756 -13.215 1.00 87.56 84 TYR A CA 1
ATOM 635 C C . TYR A 1 84 ? 9.015 -7.946 -12.271 1.00 87.56 84 TYR A C 1
ATOM 637 O O . TYR A 1 84 ? 8.360 -7.890 -11.231 1.00 87.56 84 TYR A O 1
ATOM 645 N N . GLN A 1 85 ? 9.730 -9.019 -12.609 1.00 89.50 85 GLN A N 1
ATOM 646 C CA . GLN A 1 85 ? 9.757 -10.228 -11.792 1.00 89.50 85 GLN A CA 1
ATOM 647 C C . GLN A 1 85 ? 10.276 -9.944 -10.379 1.00 89.50 85 GLN A C 1
ATOM 649 O O . GLN A 1 85 ? 9.707 -10.444 -9.407 1.00 89.50 85 GLN A O 1
ATOM 654 N N . HIS A 1 86 ? 11.320 -9.120 -10.247 1.00 89.25 86 HIS A N 1
ATOM 655 C CA . HIS A 1 86 ? 11.848 -8.729 -8.942 1.00 89.25 86 HIS A CA 1
ATOM 656 C C . HIS A 1 86 ? 10.851 -7.890 -8.140 1.00 89.25 86 HIS A C 1
ATOM 658 O O . HIS A 1 86 ? 10.543 -8.249 -6.998 1.00 89.25 86 HIS A O 1
ATOM 664 N N . GLY A 1 87 ? 10.305 -6.830 -8.743 1.00 90.00 87 GLY A N 1
ATOM 665 C CA . GLY A 1 87 ? 9.361 -5.945 -8.063 1.00 90.00 87 GLY A CA 1
ATOM 666 C C . GLY A 1 87 ? 8.083 -6.669 -7.643 1.00 90.00 87 GLY A C 1
ATOM 667 O O . GLY A 1 87 ? 7.642 -6.550 -6.500 1.00 90.00 87 GLY A O 1
ATOM 668 N N . PHE A 1 88 ? 7.528 -7.507 -8.522 1.00 92.25 88 PHE A N 1
ATOM 669 C CA . PHE A 1 88 ? 6.305 -8.260 -8.240 1.00 92.25 88 PHE A CA 1
ATOM 670 C C . PHE A 1 88 ? 6.540 -9.304 -7.149 1.00 92.25 88 PHE A C 1
ATOM 672 O O . PHE A 1 88 ? 5.712 -9.461 -6.253 1.00 92.25 88 PHE A O 1
ATOM 679 N N . LYS A 1 89 ? 7.692 -9.986 -7.160 1.00 93.81 89 LYS A N 1
ATOM 680 C CA . LYS A 1 89 ? 8.041 -10.956 -6.114 1.00 93.81 89 LYS A CA 1
ATOM 681 C C . LYS A 1 89 ? 8.180 -10.299 -4.742 1.00 93.81 89 LYS A C 1
ATOM 683 O O . LYS A 1 89 ? 7.892 -10.943 -3.736 1.00 93.81 89 LYS A O 1
ATOM 688 N N . GLU A 1 90 ? 8.648 -9.057 -4.667 1.00 93.56 90 GLU A N 1
ATOM 689 C CA . GLU A 1 90 ? 8.668 -8.299 -3.413 1.00 93.56 90 GLU A CA 1
ATOM 690 C C . GLU A 1 90 ? 7.257 -7.852 -3.002 1.00 93.56 90 GLU A C 1
ATOM 692 O O . GLU A 1 90 ? 6.848 -8.092 -1.866 1.00 93.56 90 GLU A O 1
ATOM 697 N N . ALA A 1 91 ? 6.472 -7.296 -3.927 1.00 93.44 91 ALA A N 1
ATOM 698 C CA . ALA A 1 91 ? 5.100 -6.864 -3.660 1.00 93.44 91 ALA A CA 1
ATOM 699 C C . ALA A 1 91 ? 4.189 -8.009 -3.180 1.00 93.44 91 ALA A C 1
ATOM 701 O O . ALA A 1 91 ? 3.418 -7.838 -2.237 1.00 93.44 91 ALA A O 1
ATOM 702 N N . ILE A 1 92 ? 4.321 -9.207 -3.758 1.00 94.81 92 ILE A N 1
ATOM 703 C CA . ILE A 1 92 ? 3.570 -10.399 -3.334 1.00 94.81 92 ILE A CA 1
ATOM 704 C C . ILE A 1 92 ? 3.922 -10.802 -1.895 1.00 94.81 92 ILE A C 1
ATOM 706 O O . ILE A 1 92 ? 3.053 -11.278 -1.164 1.00 94.81 92 ILE A O 1
ATOM 710 N N . ARG A 1 93 ? 5.167 -10.584 -1.445 1.00 95.44 93 ARG A N 1
ATOM 711 C CA . ARG A 1 93 ? 5.530 -10.822 -0.038 1.00 95.44 93 ARG A CA 1
ATOM 712 C C . ARG A 1 93 ? 4.835 -9.829 0.882 1.00 95.44 93 ARG A C 1
ATOM 714 O O . ARG A 1 93 ? 4.246 -10.265 1.864 1.00 95.44 93 ARG A O 1
ATOM 721 N N . TYR A 1 94 ? 4.830 -8.538 0.539 1.00 95.94 94 TYR A N 1
ATOM 722 C CA . TYR A 1 94 ? 4.056 -7.541 1.289 1.00 95.94 94 TYR A CA 1
ATOM 723 C C . TYR A 1 94 ? 2.580 -7.930 1.378 1.00 95.94 94 TYR A C 1
ATOM 725 O O . TYR A 1 94 ? 2.015 -7.927 2.467 1.00 95.94 94 TYR A O 1
ATOM 733 N N . TYR A 1 95 ? 1.972 -8.328 0.258 1.00 97.00 95 TYR A N 1
ATOM 734 C CA . TYR A 1 95 ? 0.594 -8.812 0.237 1.00 97.00 95 TYR A CA 1
ATOM 735 C C . TYR A 1 95 ? 0.388 -9.998 1.187 1.00 97.00 95 TYR A C 1
ATOM 737 O O . TYR A 1 95 ? -0.510 -9.966 2.026 1.00 97.00 95 TYR A O 1
ATOM 745 N N . GLY A 1 96 ? 1.243 -11.021 1.099 1.00 97.00 96 GLY A N 1
ATOM 746 C CA . GLY A 1 96 ? 1.172 -12.200 1.957 1.00 97.00 96 GLY A CA 1
ATOM 747 C C . GLY A 1 96 ? 1.259 -11.856 3.445 1.00 97.00 96 GLY A C 1
ATOM 748 O O . GLY A 1 96 ? 0.452 -12.349 4.230 1.00 97.00 96 GLY A O 1
ATOM 749 N N . GLU A 1 97 ? 2.181 -10.976 3.834 1.00 96.44 97 GLU A N 1
ATOM 750 C CA . GLU A 1 97 ? 2.316 -10.540 5.228 1.00 96.44 97 GLU A CA 1
ATOM 751 C C . GLU A 1 97 ? 1.111 -9.708 5.697 1.00 96.44 97 GLU A C 1
ATOM 753 O O . GLU A 1 97 ? 0.584 -9.957 6.779 1.00 96.44 97 GLU A O 1
ATOM 758 N N . LEU A 1 98 ? 0.589 -8.794 4.872 1.00 96.81 98 LEU A N 1
ATOM 759 C CA . LEU A 1 98 ? -0.623 -8.033 5.206 1.00 96.81 98 LEU A CA 1
ATOM 760 C C . LEU A 1 98 ? -1.843 -8.952 5.392 1.00 96.81 98 LEU A C 1
ATOM 762 O O . LEU A 1 98 ? -2.601 -8.781 6.348 1.00 96.81 98 LEU A O 1
ATOM 766 N N . ARG A 1 99 ? -2.007 -9.973 4.539 1.00 97.81 99 ARG A N 1
ATOM 767 C CA . ARG A 1 99 ? -3.067 -10.985 4.696 1.00 97.81 99 ARG A CA 1
ATOM 768 C C . ARG A 1 99 ? -2.877 -11.819 5.966 1.00 97.81 99 ARG A C 1
ATOM 770 O O . ARG A 1 99 ? -3.858 -12.073 6.659 1.00 97.81 99 ARG A O 1
ATOM 777 N N . LYS A 1 100 ? -1.643 -12.215 6.308 1.00 97.25 100 LYS A N 1
ATOM 778 C CA . LYS A 1 100 ? -1.335 -12.930 7.567 1.00 97.25 100 LYS A CA 1
ATOM 779 C C . LYS A 1 100 ? -1.655 -12.099 8.808 1.00 97.25 100 LYS A C 1
ATOM 781 O O . LYS A 1 100 ? -2.052 -12.661 9.822 1.00 97.25 100 LYS A O 1
ATOM 786 N N . LEU A 1 101 ? -1.531 -10.775 8.722 1.00 96.06 101 LEU A N 1
ATOM 787 C CA . LEU A 1 101 ? -1.944 -9.852 9.782 1.00 96.06 101 LEU A CA 1
ATOM 788 C C . LEU A 1 101 ? -3.472 -9.727 9.924 1.00 96.06 101 LEU A C 1
ATOM 790 O O . LEU A 1 101 ? -3.930 -8.999 10.804 1.00 96.06 101 LEU A O 1
ATOM 794 N N . GLY A 1 102 ? -4.259 -10.422 9.094 1.00 97.12 102 GLY A N 1
ATOM 795 C CA . GLY A 1 102 ? -5.722 -10.403 9.124 1.00 97.12 102 GLY A CA 1
ATOM 796 C C . GLY A 1 102 ? -6.345 -9.235 8.359 1.00 97.12 102 GLY A C 1
ATOM 797 O O . GLY A 1 102 ? -7.543 -8.995 8.491 1.00 97.12 102 GLY A O 1
ATOM 798 N N . LEU A 1 103 ? -5.554 -8.499 7.570 1.00 97.94 103 LEU A N 1
ATOM 799 C CA . LEU A 1 103 ? -6.066 -7.384 6.780 1.00 97.94 103 LEU A CA 1
ATOM 800 C C . LEU A 1 103 ? -6.736 -7.887 5.506 1.00 97.94 103 LEU A C 1
ATOM 802 O O . LEU A 1 103 ? -6.199 -8.771 4.826 1.00 97.94 103 LEU A O 1
ATOM 806 N N . PRO A 1 104 ? -7.866 -7.293 5.117 1.00 97.44 104 PRO A N 1
ATOM 807 C CA . PRO A 1 104 ? -8.632 -7.794 4.000 1.00 97.44 104 PRO A CA 1
ATOM 808 C C . PRO A 1 104 ? -8.231 -7.066 2.705 1.00 97.44 104 PRO A C 1
ATOM 810 O O . PRO A 1 104 ? -9.032 -6.414 2.041 1.00 97.44 104 PRO A O 1
ATOM 813 N N . VAL A 1 105 ?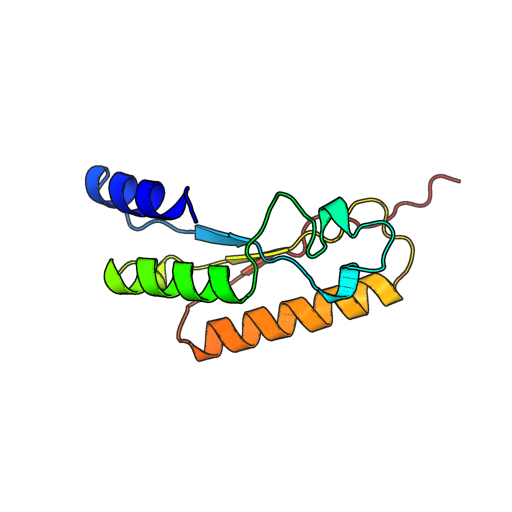 -6.945 -7.176 2.358 1.00 97.62 105 VAL A N 1
ATOM 814 C CA . VAL A 1 105 ? -6.393 -6.633 1.110 1.00 97.62 105 VAL A CA 1
ATOM 815 C C . VAL A 1 105 ? -6.941 -7.462 -0.049 1.00 97.62 105 VAL A C 1
ATOM 817 O O . VAL A 1 105 ? -6.562 -8.624 -0.188 1.00 97.62 105 VAL A O 1
ATOM 820 N N . ASP A 1 106 ? -7.856 -6.902 -0.833 1.00 96.06 106 ASP A N 1
ATOM 821 C CA . ASP A 1 106 ? -8.526 -7.589 -1.948 1.00 96.06 106 ASP A CA 1
ATOM 822 C C . ASP A 1 106 ? -7.852 -7.293 -3.290 1.00 96.06 106 ASP A C 1
ATOM 824 O O . ASP A 1 106 ? -7.959 -8.075 -4.232 1.00 96.06 106 ASP A O 1
ATOM 828 N N . TYR A 1 107 ? -7.141 -6.165 -3.367 1.00 97.25 107 TYR A N 1
ATOM 829 C CA . TYR A 1 107 ? -6.541 -5.667 -4.596 1.00 97.25 107 TYR A CA 1
ATOM 830 C C . TYR A 1 107 ? -5.032 -5.498 -4.454 1.00 97.25 107 TYR A C 1
ATOM 832 O O . TYR A 1 107 ? -4.532 -4.981 -3.450 1.00 97.25 107 TYR A O 1
ATOM 840 N N . ILE A 1 108 ? -4.315 -5.881 -5.508 1.00 97.19 108 ILE A N 1
ATOM 841 C CA . ILE A 1 108 ? -2.924 -5.496 -5.734 1.00 97.19 108 ILE A CA 1
ATOM 842 C C . ILE A 1 108 ? -2.908 -4.629 -6.988 1.00 97.19 108 ILE A C 1
ATOM 844 O O . ILE A 1 108 ? -3.170 -5.112 -8.087 1.00 97.19 108 ILE A O 1
ATOM 848 N N . ASP A 1 109 ? -2.603 -3.352 -6.811 1.00 96.81 109 ASP A N 1
ATOM 849 C CA . ASP A 1 109 ? -2.374 -2.412 -7.897 1.00 96.81 109 ASP A CA 1
ATOM 850 C C . ASP A 1 109 ? -0.870 -2.339 -8.188 1.00 96.81 109 ASP A C 1
ATOM 852 O O . ASP A 1 109 ? -0.073 -1.876 -7.366 1.00 96.81 109 ASP A O 1
ATOM 856 N N . VAL A 1 110 ? -0.492 -2.837 -9.364 1.00 93.69 110 VAL A N 1
ATOM 857 C CA . VAL A 1 110 ? 0.901 -2.901 -9.830 1.00 93.69 110 VAL A CA 1
ATOM 858 C C . VAL A 1 110 ? 1.405 -1.574 -10.409 1.00 93.69 110 VAL A C 1
ATOM 860 O O . VAL A 1 110 ? 2.578 -1.458 -10.771 1.00 93.69 110 VAL A O 1
ATOM 863 N N . GLY A 1 111 ? 0.523 -0.574 -10.495 1.00 92.00 111 GLY A N 1
ATOM 864 C CA . GLY A 1 111 ? 0.800 0.722 -11.086 1.00 92.00 111 GLY A CA 1
ATOM 865 C C . GLY A 1 111 ? 1.028 0.658 -12.597 1.00 92.00 111 GLY A C 1
ATOM 866 O O . GLY A 1 111 ? 0.780 -0.342 -13.269 1.00 92.00 111 GLY A O 1
ATOM 867 N N . GLY A 1 112 ? 1.504 1.774 -13.149 1.00 89.25 112 GLY A N 1
ATOM 868 C CA . GLY A 1 112 ? 1.984 1.827 -14.529 1.00 89.25 112 GLY A CA 1
ATOM 869 C C . GLY A 1 112 ? 3.403 1.274 -14.680 1.00 89.25 112 GLY A C 1
ATOM 870 O O . GLY A 1 112 ? 4.010 0.790 -13.726 1.00 89.25 112 GLY A O 1
ATOM 871 N N . GLY A 1 113 ? 3.953 1.426 -15.881 1.00 87.94 113 GLY A N 1
ATOM 872 C CA . GLY A 1 113 ? 5.353 1.115 -16.165 1.00 87.94 113 GLY A CA 1
ATOM 873 C C . GLY A 1 113 ? 5.569 0.291 -17.416 1.00 87.94 113 GLY A C 1
ATOM 874 O O . GLY A 1 113 ? 6.700 0.261 -17.888 1.00 87.94 113 GLY A O 1
ATOM 875 N N . LEU A 1 114 ? 4.508 -0.334 -17.947 1.00 88.81 114 LEU A N 1
ATOM 876 C CA . LEU A 1 114 ? 4.555 -1.129 -19.176 1.00 88.81 114 LEU A CA 1
ATOM 877 C C . LEU A 1 114 ? 5.211 -0.328 -20.298 1.00 88.81 114 LEU A C 1
ATOM 879 O O . LEU A 1 114 ? 4.688 0.709 -20.704 1.00 88.81 114 LEU A O 1
ATOM 883 N N . GLY A 1 115 ? 6.379 -0.796 -20.737 1.00 87.12 115 GLY A N 1
ATOM 884 C CA . GLY A 1 115 ? 7.090 -0.205 -21.858 1.00 87.12 115 GLY A CA 1
ATOM 885 C C . GLY A 1 115 ? 6.313 -0.385 -23.158 1.00 87.12 115 GLY A C 1
ATOM 886 O O . GLY A 1 115 ? 5.711 -1.432 -23.390 1.00 87.12 115 GLY A O 1
ATOM 887 N N . VAL A 1 116 ? 6.347 0.643 -23.998 1.00 88.69 116 VAL A N 1
ATOM 888 C CA . VAL A 1 116 ? 5.887 0.587 -25.391 1.00 88.69 116 VAL A CA 1
ATOM 889 C C . VAL A 1 116 ? 7.112 0.693 -26.288 1.00 88.69 116 VAL A C 1
ATOM 891 O O . VAL A 1 116 ? 7.998 1.497 -25.998 1.00 88.69 116 VAL A O 1
ATOM 894 N N . ASP A 1 117 ? 7.177 -0.120 -27.337 1.00 88.81 117 ASP A N 1
ATOM 895 C CA . ASP A 1 117 ? 8.210 0.026 -28.358 1.00 88.81 117 ASP A CA 1
ATOM 896 C C . ASP A 1 117 ? 7.855 1.217 -29.257 1.00 88.81 117 ASP A C 1
ATOM 898 O O . ASP A 1 117 ? 6.768 1.244 -29.839 1.00 88.81 117 ASP A O 1
ATOM 902 N N . TYR A 1 118 ? 8.706 2.244 -29.263 1.00 89.12 118 TYR A N 1
ATOM 903 C CA . TYR A 1 118 ? 8.472 3.491 -30.002 1.00 89.12 118 TYR A CA 1
ATOM 904 C C . TYR A 1 118 ? 9.236 3.543 -31.331 1.00 89.12 118 TYR A C 1
ATOM 906 O O . TYR A 1 118 ? 8.984 4.467 -32.109 1.00 89.12 118 TYR A O 1
ATOM 914 N N . ASP A 1 119 ? 10.152 2.596 -31.557 1.00 82.38 119 ASP A N 1
ATOM 915 C CA . ASP A 1 119 ? 10.988 2.507 -32.757 1.00 82.38 119 ASP A CA 1
ATOM 916 C C . ASP A 1 119 ? 10.349 1.621 -33.846 1.00 82.38 119 ASP A C 1
ATOM 918 O O . ASP A 1 119 ? 9.595 0.675 -33.512 1.00 82.38 119 ASP A O 1
#